Protein AF-A0A538BZX5-F1 (afdb_monomer_lite)

Secondary structure (DSSP, 8-state):
-----------TTS-SS-T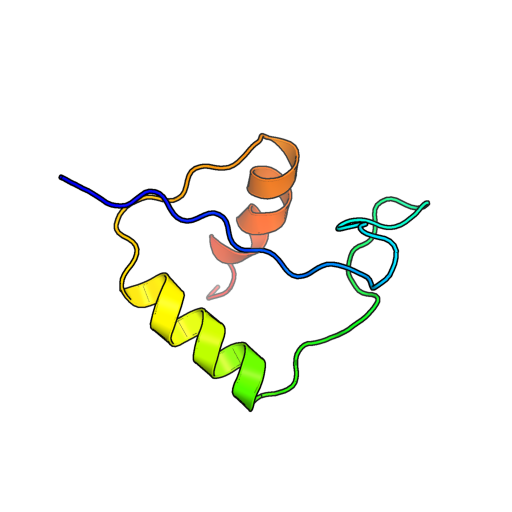TS--TT-PPPHHHHHHHHHHHHT-S-----HHHHHHHGGGGSTT-

Structure (mmCIF, N/CA/C/O backbone):
data_AF-A0A538BZX5-F1
#
_entry.id   AF-A0A538BZX5-F1
#
loop_
_atom_site.group_PDB
_atom_site.id
_atom_site.type_symbol
_atom_site.label_atom_id
_atom_site.label_alt_id
_atom_site.label_comp_id
_atom_site.label_asym_id
_atom_site.label_entity_id
_atom_site.label_seq_id
_atom_site.pdbx_PDB_ins_code
_atom_site.Cartn_x
_atom_site.Cartn_y
_atom_site.Cartn_z
_atom_site.occupancy
_atom_site.B_iso_or_equiv
_atom_site.auth_seq_id
_atom_site.auth_comp_id
_atom_site.auth_asym_id
_atom_site.auth_atom_id
_atom_site.pdbx_PDB_model_num
ATOM 1 N N . MET A 1 1 ? -14.046 3.553 17.838 1.00 80.94 1 MET A N 1
ATOM 2 C CA . MET A 1 1 ? -13.989 4.025 16.433 1.00 80.94 1 MET A CA 1
ATOM 3 C C . MET A 1 1 ? -13.165 3.025 15.637 1.00 80.94 1 MET A C 1
ATOM 5 O O . MET A 1 1 ? -12.281 2.421 16.228 1.00 80.94 1 MET A O 1
ATOM 9 N N . ARG A 1 2 ? -13.471 2.798 14.355 1.00 90.94 2 ARG A N 1
ATOM 10 C CA . ARG A 1 2 ? -12.639 1.943 13.490 1.00 90.94 2 ARG A CA 1
ATOM 11 C C . ARG A 1 2 ? -11.474 2.768 12.940 1.00 90.94 2 ARG A C 1
ATOM 13 O O . ARG A 1 2 ? -11.687 3.930 12.600 1.00 90.94 2 ARG A O 1
ATOM 20 N N . SER A 1 3 ? -10.277 2.193 12.888 1.00 93.69 3 SER A N 1
ATOM 21 C CA . SER A 1 3 ? -9.130 2.809 12.222 1.00 93.69 3 SER A CA 1
ATOM 22 C C . SER A 1 3 ? -9.281 2.696 10.707 1.00 93.69 3 SER A C 1
ATOM 24 O O . SER A 1 3 ? -9.812 1.710 10.194 1.00 93.69 3 SER A O 1
ATOM 26 N N . VAL A 1 4 ? -8.818 3.721 9.997 1.00 94.50 4 VAL A N 1
ATOM 27 C CA . VAL A 1 4 ? -8.636 3.684 8.547 1.00 94.50 4 VAL A CA 1
ATOM 28 C C . VAL A 1 4 ? -7.138 3.742 8.304 1.00 94.50 4 VAL A C 1
ATOM 30 O O . VAL A 1 4 ? -6.495 4.723 8.674 1.00 94.50 4 VAL A O 1
ATOM 33 N N . THR A 1 5 ? -6.594 2.683 7.717 1.00 93.31 5 THR A N 1
ATOM 34 C CA . THR A 1 5 ? -5.162 2.554 7.440 1.00 93.31 5 THR A CA 1
ATOM 35 C C . THR A 1 5 ? -4.944 2.645 5.937 1.00 93.31 5 THR A C 1
ATOM 37 O O . THR A 1 5 ? -5.612 1.952 5.172 1.00 93.31 5 THR A O 1
ATOM 40 N N . TYR A 1 6 ? -4.006 3.490 5.516 1.00 91.25 6 TYR A N 1
ATOM 41 C CA . TYR A 1 6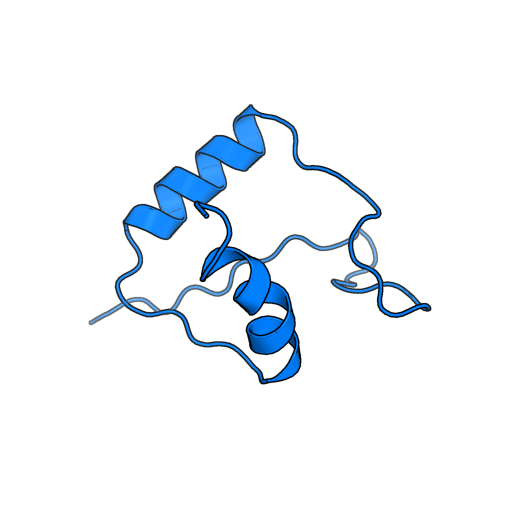 ? -3.505 3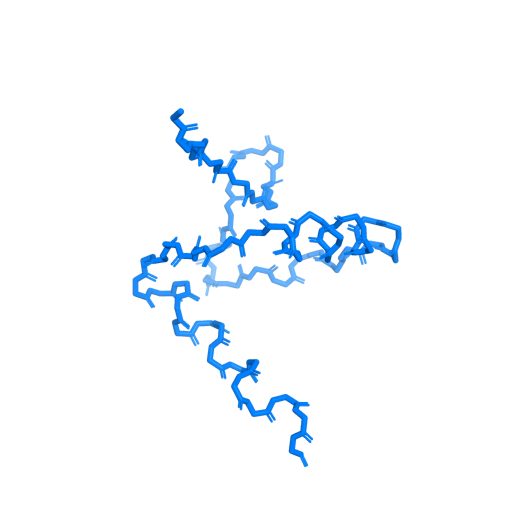.515 4.146 1.00 91.25 6 TYR A CA 1
ATOM 42 C C . TYR A 1 6 ? -2.098 2.939 4.134 1.00 91.25 6 TYR A C 1
ATOM 44 O O . TYR A 1 6 ? -1.247 3.387 4.900 1.00 91.25 6 TYR A O 1
ATOM 52 N N . SER A 1 7 ? -1.871 1.933 3.297 1.00 89.19 7 SER A N 1
ATOM 53 C CA . SER A 1 7 ? -0.621 1.185 3.299 1.00 89.19 7 SER A CA 1
ATOM 54 C C . SER A 1 7 ? -0.342 0.644 1.901 1.00 89.19 7 SER A C 1
ATOM 56 O O . SER A 1 7 ? -1.211 0.014 1.299 1.00 89.19 7 SER A O 1
ATOM 58 N N . MET A 1 8 ? 0.840 0.945 1.362 1.00 88.31 8 MET A N 1
ATOM 59 C CA . MET A 1 8 ? 1.263 0.581 0.007 1.00 88.31 8 MET A CA 1
ATOM 60 C C . MET A 1 8 ? 2.786 0.454 -0.064 1.00 88.31 8 MET A C 1
ATOM 62 O O . MET A 1 8 ? 3.500 1.159 0.648 1.00 88.31 8 MET A O 1
ATOM 66 N N . GLY A 1 9 ? 3.282 -0.392 -0.969 1.00 87.31 9 GLY A N 1
ATOM 67 C CA . GLY A 1 9 ? 4.671 -0.309 -1.419 1.00 87.31 9 GLY A CA 1
ATOM 68 C C . GLY A 1 9 ? 4.878 0.953 -2.260 1.00 87.31 9 GLY A C 1
ATOM 69 O O . GLY A 1 9 ? 4.043 1.272 -3.104 1.00 87.31 9 GLY A O 1
ATOM 70 N N . VAL A 1 10 ? 5.972 1.675 -2.022 1.00 90.56 10 VAL A N 1
ATOM 71 C CA . VAL A 1 10 ? 6.282 2.943 -2.692 1.00 90.56 10 VAL A CA 1
ATOM 72 C C . VAL A 1 10 ? 7.770 3.006 -3.021 1.00 90.56 10 VAL A C 1
ATOM 74 O O . VAL A 1 10 ? 8.603 2.526 -2.250 1.00 90.56 10 VAL A O 1
ATOM 77 N N . SER A 1 11 ? 8.109 3.571 -4.176 1.00 90.38 11 SER A N 1
ATOM 78 C CA . SER A 1 11 ? 9.490 3.863 -4.542 1.00 90.38 11 SER A CA 1
ATOM 79 C C . SER A 1 11 ? 10.071 4.991 -3.680 1.00 90.38 11 SER A C 1
ATOM 81 O O . SER A 1 11 ? 9.346 5.749 -3.032 1.00 90.38 11 SER A O 1
ATOM 83 N N . LEU A 1 12 ? 11.400 5.134 -3.688 1.00 92.56 12 LEU A N 1
ATOM 84 C CA . LEU A 1 12 ? 12.087 6.191 -2.934 1.00 92.56 12 LEU A CA 1
ATOM 85 C C . LEU A 1 12 ? 11.653 7.604 -3.365 1.00 92.56 12 LEU A C 1
ATOM 87 O O . LEU A 1 12 ? 11.598 8.515 -2.544 1.00 92.56 12 LEU A O 1
ATOM 91 N N . ASP A 1 13 ? 11.341 7.776 -4.645 1.00 93.88 13 ASP A N 1
ATOM 92 C CA . ASP A 1 13 ? 10.866 9.016 -5.257 1.00 93.88 13 ASP A CA 1
ATOM 93 C C . ASP A 1 13 ? 9.332 9.182 -5.220 1.00 93.88 13 ASP A C 1
ATOM 95 O O . ASP A 1 13 ? 8.809 10.148 -5.770 1.00 93.88 13 ASP A O 1
ATOM 99 N N . GLY A 1 14 ? 8.610 8.299 -4.516 1.00 93.31 14 GLY A N 1
ATOM 100 C CA . GLY A 1 14 ? 7.204 8.505 -4.153 1.00 93.31 14 GLY A CA 1
ATOM 101 C C . GLY A 1 14 ? 6.163 7.927 -5.116 1.00 93.31 14 GLY A C 1
ATOM 102 O O . GLY A 1 14 ? 4.993 8.306 -5.038 1.00 93.31 14 GLY A O 1
ATOM 103 N N . TYR A 1 15 ? 6.545 7.010 -6.005 1.00 92.12 15 TYR A N 1
ATOM 104 C CA . TYR A 1 15 ? 5.653 6.390 -6.987 1.00 92.12 15 TYR A CA 1
ATOM 105 C C . TYR A 1 15 ? 5.242 4.966 -6.589 1.00 92.12 15 TYR A C 1
ATOM 107 O O . TYR A 1 15 ? 6.015 4.199 -6.020 1.00 92.12 15 TYR A O 1
ATOM 115 N N . ILE A 1 16 ? 3.999 4.606 -6.918 1.00 90.12 16 ILE A N 1
ATOM 116 C CA . ILE A 1 16 ? 3.425 3.264 -6.689 1.00 90.12 16 ILE A CA 1
ATOM 117 C C . ILE A 1 16 ? 3.226 2.470 -7.988 1.00 90.12 16 ILE A C 1
ATOM 119 O O . ILE A 1 16 ? 2.976 1.270 -7.945 1.00 90.12 16 ILE A O 1
ATOM 123 N N . VAL A 1 17 ? 3.316 3.148 -9.139 1.00 91.69 17 VAL A N 1
ATOM 124 C CA . VAL A 1 17 ? 3.265 2.567 -10.489 1.00 91.69 17 VAL A CA 1
ATOM 125 C C . VAL A 1 17 ? 4.304 3.255 -11.383 1.00 91.69 17 VAL A C 1
ATOM 127 O O . VAL A 1 17 ? 4.665 4.408 -11.148 1.00 91.69 17 VAL A O 1
ATOM 130 N N . GLY A 1 18 ? 4.799 2.531 -12.381 1.00 89.81 18 GLY A N 1
ATOM 131 C CA . GLY A 1 18 ? 5.916 2.925 -13.231 1.00 89.81 18 GLY A CA 1
ATOM 132 C C . GLY A 1 18 ? 5.442 3.699 -14.445 1.00 89.81 18 GLY A C 1
ATOM 133 O O . GLY A 1 18 ? 4.236 3.773 -14.696 1.00 89.81 18 GLY A O 1
ATOM 134 N N . PRO A 1 19 ? 6.365 4.261 -15.240 1.00 89.56 19 PRO A N 1
ATOM 135 C CA . PRO A 1 19 ? 6.003 5.037 -16.424 1.00 89.56 19 PRO A CA 1
ATOM 136 C C . PRO A 1 19 ? 5.179 4.249 -17.456 1.00 89.56 19 PRO A C 1
ATOM 138 O O . PRO A 1 19 ? 4.405 4.838 -18.204 1.00 89.56 19 PRO A O 1
ATOM 141 N N . ASP A 1 20 ? 5.336 2.926 -17.486 1.00 88.44 20 ASP A N 1
ATOM 142 C CA . ASP A 1 20 ? 4.631 1.985 -18.360 1.00 88.44 20 ASP A CA 1
ATOM 143 C C . ASP A 1 20 ? 3.337 1.417 -17.745 1.00 88.44 20 ASP A C 1
ATOM 145 O O . ASP A 1 20 ? 2.642 0.629 -18.385 1.00 88.44 20 ASP A O 1
ATOM 149 N N . GLY A 1 21 ? 2.987 1.813 -16.517 1.00 84.44 21 GLY A N 1
ATOM 150 C CA . GLY A 1 21 ? 1.836 1.276 -15.793 1.00 84.44 21 GLY A CA 1
ATOM 151 C C . GLY A 1 21 ? 2.123 -0.006 -15.001 1.00 84.44 21 GLY A C 1
ATOM 152 O O . GLY A 1 21 ? 1.221 -0.504 -14.325 1.00 84.44 21 GLY A O 1
ATOM 153 N N . GLY A 1 22 ? 3.351 -0.532 -15.048 1.00 84.56 22 GLY A N 1
ATOM 154 C CA . GLY A 1 22 ? 3.766 -1.705 -14.284 1.00 84.56 22 GLY A CA 1
ATOM 155 C C . GLY A 1 22 ? 4.086 -1.383 -12.822 1.00 84.56 22 GLY A C 1
ATOM 156 O O . GLY A 1 22 ? 4.447 -0.261 -12.480 1.00 84.56 22 GLY A O 1
ATOM 157 N N . PHE A 1 23 ? 3.970 -2.386 -11.950 1.00 83.88 23 PHE A N 1
ATOM 158 C CA . PHE A 1 23 ? 4.387 -2.321 -10.538 1.00 83.88 23 PHE A CA 1
ATOM 159 C C . PHE A 1 23 ? 5.288 -3.509 -10.141 1.00 83.88 23 PHE A C 1
ATOM 161 O O . PHE A 1 23 ? 5.542 -3.751 -8.964 1.00 83.88 23 PHE A O 1
ATOM 168 N N . ASN A 1 24 ? 5.785 -4.271 -11.124 1.00 81.88 24 ASN A N 1
ATOM 169 C CA . ASN A 1 24 ? 6.579 -5.490 -10.925 1.00 81.88 24 ASN A CA 1
ATOM 170 C C . ASN A 1 24 ? 8.089 -5.236 -10.733 1.00 81.88 24 ASN A C 1
ATOM 172 O O . ASN A 1 24 ? 8.887 -6.162 -10.865 1.00 81.88 24 ASN A O 1
ATOM 176 N N . TRP A 1 25 ? 8.495 -4.002 -10.438 1.00 79.56 25 TRP A N 1
ATOM 177 C CA . TRP A 1 25 ? 9.906 -3.625 -10.276 1.00 79.56 25 TRP A CA 1
ATOM 178 C C . TRP A 1 25 ? 10.597 -4.307 -9.096 1.00 79.56 25 TRP A C 1
ATOM 180 O O . TRP A 1 25 ? 11.816 -4.459 -9.108 1.00 79.56 25 TRP A O 1
ATOM 190 N N . THR A 1 26 ? 9.841 -4.708 -8.072 1.00 75.50 26 THR A N 1
ATOM 191 C CA . THR A 1 26 ? 10.360 -5.441 -6.914 1.00 75.50 26 THR A CA 1
ATOM 192 C C . THR A 1 26 ? 9.352 -6.484 -6.463 1.00 75.50 26 THR A C 1
ATOM 194 O O . THR A 1 26 ? 8.214 -6.145 -6.138 1.00 75.50 26 THR A O 1
ATOM 197 N N . ALA A 1 27 ? 9.789 -7.737 -6.364 1.00 80.00 27 ALA A N 1
ATOM 198 C CA . ALA A 1 27 ? 9.085 -8.725 -5.560 1.00 80.00 27 ALA A CA 1
ATOM 199 C C . ALA A 1 27 ? 9.453 -8.513 -4.078 1.00 80.00 27 ALA A C 1
ATOM 201 O O . ALA A 1 27 ? 10.635 -8.305 -3.785 1.00 80.00 27 ALA A O 1
ATOM 202 N N . PRO A 1 28 ? 8.484 -8.541 -3.144 1.00 82.38 28 PRO A N 1
ATOM 203 C CA . PRO A 1 28 ? 8.795 -8.471 -1.724 1.00 82.38 28 PRO A CA 1
ATOM 204 C C . PRO A 1 28 ? 9.601 -9.703 -1.309 1.00 82.38 28 PRO A C 1
ATOM 206 O O . PRO A 1 28 ? 9.357 -10.811 -1.794 1.00 82.38 28 PRO A O 1
ATOM 209 N N . ASP A 1 29 ? 10.543 -9.522 -0.384 1.00 90.56 29 ASP A N 1
ATOM 210 C CA . ASP A 1 29 ? 11.145 -10.666 0.290 1.00 90.56 29 ASP A CA 1
ATOM 211 C C . ASP A 1 29 ? 10.088 -11.429 1.109 1.00 90.56 29 ASP A C 1
ATOM 213 O O . ASP A 1 29 ? 9.026 -10.902 1.452 1.00 90.56 29 ASP A O 1
ATOM 217 N N . GLU A 1 30 ? 10.377 -12.688 1.440 1.00 93.56 30 GLU A N 1
ATOM 218 C CA . GLU A 1 30 ? 9.421 -13.564 2.125 1.00 93.56 30 GLU A CA 1
ATOM 219 C C . GLU A 1 30 ? 8.951 -13.000 3.478 1.00 93.56 30 GLU A C 1
ATOM 221 O O . GLU A 1 30 ? 7.791 -13.180 3.862 1.00 93.56 30 GLU A O 1
ATOM 226 N N . LYS A 1 31 ? 9.827 -12.300 4.213 1.00 94.12 31 LYS A N 1
ATOM 227 C CA . LYS A 1 31 ? 9.490 -11.750 5.533 1.00 94.12 31 LYS A CA 1
ATOM 228 C C . LYS A 1 31 ? 8.550 -10.562 5.396 1.00 94.12 31 LYS A C 1
ATOM 230 O O . LYS A 1 31 ? 7.562 -10.490 6.123 1.00 94.12 31 LYS A O 1
ATOM 235 N N . VAL A 1 32 ? 8.836 -9.666 4.456 1.00 91.25 32 VAL A N 1
ATOM 236 C CA . VAL A 1 32 ? 7.977 -8.527 4.128 1.00 91.25 32 VAL A CA 1
ATOM 237 C C . VAL A 1 32 ? 6.631 -9.019 3.616 1.00 91.25 32 VAL A C 1
ATOM 239 O O . VAL A 1 32 ? 5.599 -8.537 4.072 1.00 91.25 32 VAL A O 1
ATOM 242 N N . PHE A 1 33 ? 6.613 -10.022 2.737 1.00 90.31 33 PHE A N 1
ATOM 243 C CA . PHE A 1 33 ? 5.363 -10.606 2.260 1.00 90.31 33 PHE A CA 1
ATOM 244 C C . PHE A 1 33 ? 4.525 -11.173 3.413 1.00 90.31 33 PHE A C 1
ATOM 246 O O . PHE A 1 33 ? 3.342 -10.859 3.525 1.00 90.31 33 PHE A O 1
ATOM 253 N N . ARG A 1 34 ? 5.137 -11.946 4.320 1.00 94.00 34 ARG A N 1
ATOM 254 C CA . ARG A 1 34 ? 4.443 -12.493 5.496 1.00 94.00 34 ARG A CA 1
ATOM 255 C C . ARG A 1 34 ? 3.868 -11.399 6.392 1.00 94.00 34 ARG A C 1
ATOM 257 O O . ARG A 1 34 ? 2.712 -11.509 6.786 1.00 94.00 34 ARG A O 1
ATOM 264 N N . PHE A 1 35 ? 4.641 -10.346 6.655 1.00 92.62 35 PHE A N 1
ATOM 265 C CA . PHE A 1 35 ? 4.177 -9.183 7.412 1.00 92.62 35 PHE A CA 1
ATOM 266 C C . PHE A 1 35 ? 2.897 -8.587 6.807 1.00 92.62 35 PHE A C 1
ATOM 268 O O . PHE A 1 35 ? 1.917 -8.388 7.520 1.00 92.62 35 PHE A O 1
ATOM 275 N N . TRP A 1 36 ? 2.862 -8.384 5.487 1.00 92.06 36 TRP A N 1
ATOM 276 C CA . TRP A 1 36 ? 1.674 -7.862 4.806 1.00 92.06 36 TRP A CA 1
ATOM 277 C C . TRP A 1 36 ? 0.462 -8.787 4.898 1.00 92.06 36 TRP A C 1
ATOM 279 O O . TRP A 1 36 ? -0.652 -8.309 5.107 1.00 92.06 36 TRP A O 1
ATOM 289 N N . ILE A 1 37 ? 0.660 -10.100 4.760 1.00 92.56 37 ILE A N 1
ATOM 290 C CA . ILE A 1 37 ? -0.428 -11.078 4.886 1.00 92.56 37 ILE A CA 1
ATOM 291 C C . ILE A 1 37 ? -1.011 -11.076 6.302 1.00 92.56 37 ILE A C 1
ATOM 293 O O . ILE A 1 37 ? -2.232 -11.104 6.455 1.00 92.56 37 ILE A O 1
ATOM 297 N N . ASP A 1 38 ? -0.164 -11.025 7.329 1.00 94.56 38 ASP A N 1
ATOM 298 C CA . ASP A 1 38 ? -0.620 -11.001 8.719 1.00 94.56 38 ASP A CA 1
ATOM 299 C C . ASP A 1 38 ? -1.372 -9.703 9.055 1.00 94.56 38 ASP A C 1
ATOM 301 O O . ASP A 1 38 ? -2.415 -9.762 9.708 1.00 94.56 38 ASP A O 1
ATOM 305 N N . GLU A 1 39 ? -0.933 -8.558 8.525 1.00 92.44 39 GLU A N 1
ATOM 306 C CA . GLU A 1 39 ? -1.660 -7.286 8.642 1.00 92.44 39 GLU A CA 1
ATOM 307 C C . GLU A 1 39 ? -3.026 -7.333 7.931 1.00 92.44 39 GLU A C 1
ATOM 309 O O . GLU A 1 39 ? -4.056 -7.008 8.526 1.00 92.44 39 GLU A O 1
ATOM 314 N N . ILE A 1 40 ? -3.069 -7.784 6.669 1.00 92.50 40 ILE A N 1
ATOM 315 C CA . ILE A 1 40 ? -4.302 -7.832 5.861 1.00 92.50 40 ILE A CA 1
ATOM 316 C C . ILE A 1 40 ? -5.343 -8.787 6.463 1.00 92.50 40 ILE A C 1
ATOM 318 O O . ILE A 1 40 ? -6.539 -8.508 6.384 1.00 92.50 40 ILE A O 1
ATOM 322 N N . ARG A 1 41 ? -4.929 -9.872 7.133 1.00 92.56 41 ARG A N 1
ATOM 323 C CA . ARG A 1 41 ? -5.851 -10.782 7.846 1.00 92.56 41 ARG A CA 1
ATOM 324 C C . ARG A 1 41 ? -6.679 -10.086 8.928 1.00 92.56 41 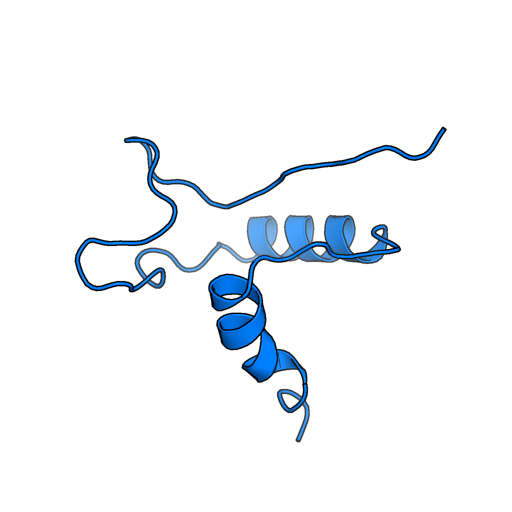ARG A C 1
ATOM 326 O O . ARG A 1 41 ? -7.777 -10.547 9.231 1.00 92.56 41 ARG A O 1
ATOM 333 N N . GLY A 1 42 ? -6.174 -8.999 9.513 1.00 92.88 42 GLY A N 1
ATOM 334 C CA . GLY A 1 42 ? -6.901 -8.194 10.497 1.00 92.88 42 GLY A CA 1
ATOM 335 C C . GLY A 1 42 ? -7.879 -7.184 9.883 1.00 92.88 42 GLY A C 1
ATOM 336 O O . GLY A 1 42 ? -8.681 -6.586 10.606 1.00 92.88 42 GLY A O 1
ATOM 337 N N . VAL A 1 43 ? -7.832 -6.970 8.565 1.00 93.88 43 VAL A N 1
ATOM 338 C CA . VAL A 1 43 ? -8.623 -5.951 7.868 1.00 93.88 43 VAL A CA 1
ATOM 339 C C . VAL A 1 43 ? -10.000 -6.499 7.503 1.00 93.88 43 VAL A C 1
ATOM 341 O O . VAL A 1 43 ? -10.139 -7.444 6.734 1.00 93.88 43 VAL A O 1
ATOM 344 N N . GLY A 1 44 ? -11.051 -5.859 8.021 1.00 94.19 44 GLY A N 1
ATOM 345 C CA . GLY A 1 44 ? -12.432 -6.259 7.730 1.00 94.19 44 GLY A CA 1
ATOM 346 C C . GLY A 1 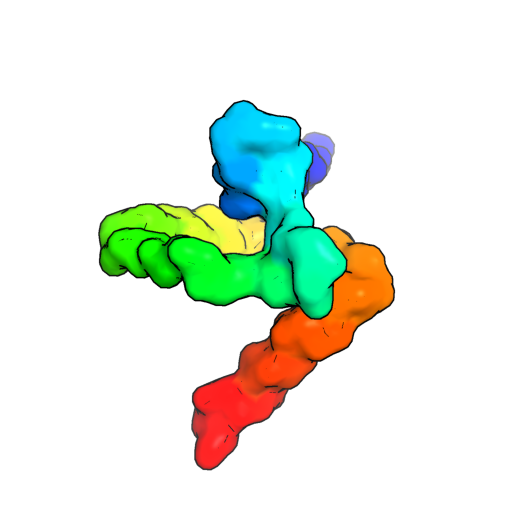44 ? -12.994 -5.735 6.404 1.00 94.19 44 GLY A C 1
ATOM 347 O O . GLY A 1 44 ? -13.969 -6.288 5.905 1.00 94.19 44 GLY A O 1
ATOM 348 N N . VAL A 1 45 ? -12.434 -4.653 5.848 1.00 93.69 45 VAL A N 1
ATOM 349 C CA . VAL A 1 45 ? -12.914 -4.015 4.608 1.00 93.69 45 VAL A CA 1
ATOM 350 C C . VAL A 1 45 ? -11.738 -3.424 3.836 1.00 93.69 45 VAL A C 1
ATOM 352 O O . VAL A 1 45 ? -10.952 -2.667 4.402 1.00 93.69 45 VAL A O 1
ATOM 355 N N . HIS A 1 46 ? -11.672 -3.707 2.534 1.00 92.12 46 HIS A N 1
ATOM 356 C CA . HIS A 1 46 ? -10.723 -3.092 1.607 1.00 92.12 46 HIS A CA 1
ATOM 357 C C . HIS A 1 46 ? -11.435 -2.024 0.771 1.00 92.12 46 HIS A C 1
ATOM 359 O O . HIS A 1 46 ? -12.451 -2.302 0.138 1.00 92.12 46 HIS A O 1
ATOM 365 N N . LEU A 1 47 ? -10.899 -0.803 0.758 1.00 93.94 47 LEU A N 1
ATOM 366 C CA . LEU A 1 47 ? -11.353 0.270 -0.125 1.00 93.94 47 LEU A CA 1
ATOM 367 C C . LEU A 1 47 ? -10.326 0.441 -1.244 1.00 93.94 47 LEU A C 1
ATOM 369 O O . LEU A 1 47 ? -9.163 0.731 -0.974 1.00 93.94 47 LEU A O 1
ATOM 373 N N . MET A 1 48 ? -10.752 0.275 -2.494 1.00 94.12 48 MET A N 1
ATOM 374 C CA . MET A 1 48 ? -9.867 0.340 -3.657 1.00 94.12 48 MET A CA 1
ATOM 375 C C . MET A 1 48 ? -10.466 1.232 -4.743 1.00 94.12 48 MET A C 1
ATOM 377 O O . MET A 1 48 ? -11.673 1.226 -4.981 1.00 94.12 48 MET A O 1
ATOM 381 N N . GLY A 1 49 ? -9.610 1.993 -5.428 1.00 94.31 49 GLY A N 1
ATOM 382 C CA . GLY A 1 49 ? -9.981 2.628 -6.691 1.00 94.31 49 GLY A CA 1
ATOM 383 C C . GLY A 1 49 ? -10.073 1.595 -7.819 1.00 94.31 49 GLY A C 1
ATOM 384 O O . GLY A 1 49 ? -9.474 0.524 -7.731 1.00 94.31 49 GLY A O 1
ATOM 385 N N . ARG A 1 50 ? -10.768 1.938 -8.912 1.00 95.06 50 ARG A N 1
ATOM 386 C CA . ARG A 1 50 ? -11.067 1.005 -10.017 1.00 95.06 50 ARG A CA 1
ATOM 387 C C . ARG A 1 50 ? -9.843 0.249 -10.552 1.00 95.06 50 ARG A C 1
ATOM 389 O O . ARG A 1 50 ? -9.890 -0.965 -10.664 1.00 95.06 50 ARG A O 1
ATOM 396 N N . ARG A 1 51 ? -8.741 0.954 -10.831 1.00 90.88 51 ARG A N 1
ATOM 397 C CA . ARG A 1 51 ? -7.518 0.339 -11.384 1.00 90.88 51 ARG A CA 1
ATOM 398 C C . ARG A 1 51 ? -6.873 -0.670 -10.432 1.00 90.88 51 ARG A C 1
ATOM 400 O O . ARG A 1 51 ? -6.426 -1.716 -10.871 1.00 90.88 51 ARG A O 1
ATOM 407 N N . LEU A 1 52 ? -6.832 -0.360 -9.133 1.00 90.00 52 LEU A N 1
ATOM 408 C CA . LEU A 1 52 ? -6.278 -1.281 -8.138 1.00 90.00 52 LEU A CA 1
ATOM 409 C C . LEU A 1 52 ? -7.179 -2.507 -7.966 1.00 90.00 52 LEU A C 1
ATOM 411 O O . LEU A 1 52 ? -6.677 -3.619 -7.858 1.00 90.00 52 LEU A O 1
ATOM 415 N N . TYR A 1 53 ? -8.499 -2.306 -7.988 1.00 92.81 53 TYR A N 1
ATOM 416 C CA . TYR A 1 53 ? -9.458 -3.405 -7.970 1.00 92.81 53 TYR A CA 1
ATOM 417 C C . TYR A 1 53 ? -9.263 -4.351 -9.164 1.00 92.81 53 TYR A C 1
ATOM 419 O O . TYR A 1 53 ? -9.146 -5.554 -8.967 1.00 92.81 53 TYR A O 1
ATOM 427 N N . GLU A 1 54 ? -9.144 -3.811 -10.382 1.00 92.88 54 GLU A N 1
ATOM 428 C CA . GLU A 1 54 ? -8.885 -4.595 -11.600 1.00 92.88 54 GLU A CA 1
ATOM 429 C C . GLU A 1 54 ? -7.601 -5.439 -11.481 1.00 92.88 54 GLU A C 1
ATOM 431 O O . GLU A 1 54 ? -7.605 -6.608 -11.855 1.00 92.88 54 GLU A O 1
ATOM 436 N N . THR A 1 55 ? -6.528 -4.897 -10.890 1.00 89.00 55 THR A N 1
ATOM 437 C CA . THR A 1 55 ? -5.293 -5.651 -10.600 1.00 89.00 55 THR A CA 1
ATOM 438 C C . THR A 1 55 ? -5.517 -6.798 -9.608 1.00 89.00 55 THR A C 1
ATOM 440 O O . THR A 1 55 ? -4.902 -7.856 -9.733 1.00 89.00 55 THR A O 1
ATOM 443 N N . MET A 1 56 ? -6.386 -6.604 -8.615 1.00 90.38 56 MET A N 1
ATOM 444 C CA . MET A 1 56 ? -6.658 -7.598 -7.574 1.00 90.38 56 MET A CA 1
ATOM 445 C C . MET A 1 56 ? -7.574 -8.737 -8.032 1.00 90.38 56 MET A C 1
ATOM 447 O O . MET A 1 56 ? -7.598 -9.764 -7.358 1.00 90.38 56 MET A O 1
ATOM 451 N N . LEU A 1 57 ? -8.263 -8.604 -9.174 1.00 93.06 57 LEU A N 1
ATOM 452 C CA . LEU A 1 57 ? -9.134 -9.653 -9.727 1.00 93.06 57 LEU A CA 1
ATOM 453 C C . LEU A 1 57 ? -8.413 -10.989 -9.933 1.00 93.06 57 LEU A C 1
ATOM 455 O O . LEU A 1 57 ? -9.044 -12.035 -9.835 1.00 93.06 57 LEU A O 1
ATOM 459 N N . TYR A 1 58 ? -7.092 -10.971 -10.152 1.00 88.69 58 TYR A N 1
ATOM 460 C CA . TYR A 1 58 ? -6.272 -12.187 -10.193 1.00 88.69 58 TYR A CA 1
ATOM 461 C C . TYR A 1 58 ? -6.522 -13.111 -8.987 1.00 88.69 58 TYR A C 1
ATOM 463 O O . TYR A 1 58 ? -6.559 -14.329 -9.135 1.00 88.69 58 TYR A O 1
ATOM 471 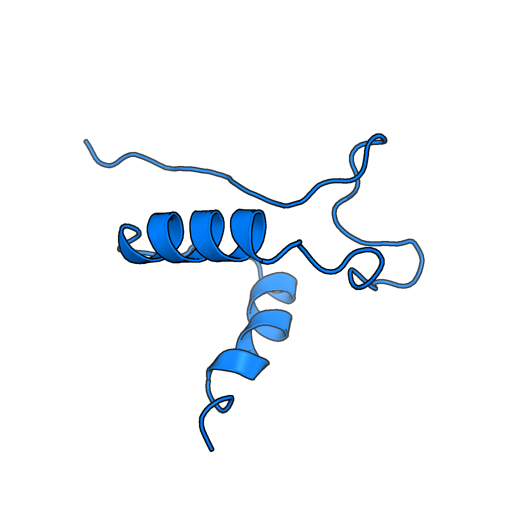N N . TRP A 1 59 ? -6.728 -12.538 -7.797 1.00 88.94 59 TRP A N 1
ATOM 472 C CA . TRP A 1 59 ? -6.918 -13.297 -6.561 1.00 88.94 59 TRP A CA 1
ATOM 473 C C . TRP A 1 59 ? -8.296 -13.944 -6.425 1.00 88.94 59 TRP A C 1
ATOM 475 O O . TRP A 1 59 ? -8.447 -14.819 -5.581 1.00 88.94 59 TRP A O 1
ATOM 485 N N . GLU A 1 60 ? -9.286 -13.565 -7.239 1.00 89.44 60 GLU A N 1
ATOM 486 C CA . GLU A 1 60 ? -10.605 -14.217 -7.227 1.00 89.44 60 GLU A CA 1
ATOM 487 C C . GLU A 1 60 ? -10.566 -15.634 -7.811 1.00 89.44 60 GLU A C 1
ATOM 489 O O . GLU A 1 60 ? -11.470 -16.429 -7.566 1.00 89.44 60 GLU A O 1
ATOM 494 N N . THR A 1 61 ? -9.526 -15.944 -8.588 1.00 92.81 61 THR A N 1
ATOM 495 C CA . THR A 1 61 ? -9.355 -17.234 -9.264 1.00 92.81 61 THR A CA 1
ATOM 496 C C . THR A 1 61 ? -7.963 -17.824 -9.053 1.00 92.81 61 THR A C 1
ATOM 498 O O . THR A 1 61 ? -7.564 -18.713 -9.796 1.00 92.81 61 THR A O 1
ATOM 501 N N . ALA A 1 62 ? -7.182 -17.311 -8.099 1.00 87.56 62 ALA A N 1
ATOM 502 C CA . ALA A 1 62 ? -5.791 -17.732 -7.902 1.00 87.56 62 ALA A CA 1
ATOM 503 C C . ALA A 1 62 ? -5.652 -19.167 -7.355 1.00 87.56 62 ALA A C 1
ATOM 505 O O . ALA A 1 62 ? -4.558 -19.727 -7.383 1.00 87.56 62 ALA A O 1
ATOM 506 N N . ASP A 1 63 ? -6.734 -19.735 -6.827 1.00 86.06 63 ASP A N 1
ATOM 507 C CA . ASP A 1 63 ? -6.838 -21.090 -6.286 1.00 86.06 63 ASP A CA 1
ATOM 508 C C . ASP A 1 63 ? -7.463 -22.112 -7.256 1.00 86.06 63 ASP A C 1
ATOM 510 O O . ASP A 1 63 ? -7.556 -23.290 -6.903 1.00 86.06 63 ASP A O 1
ATOM 514 N N . GLN A 1 64 ? -7.876 -21.682 -8.454 1.00 76.00 64 GLN A N 1
ATOM 515 C CA . GLN A 1 64 ? -8.343 -22.559 -9.539 1.00 76.00 64 GLN A CA 1
ATOM 516 C C . GLN A 1 64 ? -7.168 -23.194 -10.288 1.00 76.00 64 GLN A C 1
ATOM 518 O O . GLN A 1 64 ? -7.284 -24.396 -10.624 1.00 76.00 64 GLN A O 1
#

Sequence (64 aa):
MRSVTYSMGVSLDGYIVGPDGGFNWTAPDEKVFRFWIDEIRGVGVHLMGRRLYETMLYWETADQ

pLDDT: mean 90.0, std 4.54, range [75.5, 95.06]

Radius of gyration: 13.45 Å; chains: 1; bounding box: 26×32×35 Å

Foldseek 3Di:
DDDDDDDADADPVGDCADPVRDNVPDDDDPVVVVVVVVVVVPDPDDDDDPVVVVVCVCVVVVPD